Protein AF-A0A7S0FLE2-F1 (afdb_monomer_lite)

Sequence (142 aa):
DVKDKLRCPPREHIEKFQDIVRSYGSFCYIRKTMGADIAGACGQLVVEKEQNASSPVANDIEDIGRSGKQGNEKGGKTSKKVARKSESSSLADESSANDSETDYGGGSAEMEAWIKPLAIATALAAGAFAISTMFILTKRRR

pLDDT: mean 71.65, std 21.83, range [32.28, 98.31]

Foldseek 3Di:
DPPDDDDDDDPVVVVVVCVVCVVVVDDDDDDDFDCVVVLPTPPSDDDPPPPPDDPPPPPDPVNPPPDDDDDDYDDDDDDDDDDDPDDDDDDDDDDDDDDDPPPPPDDPPVVVVVVVVVVVVVVVVVVVVVVVVVVVVVVVVD

Secondary structure (DSSP, 8-state):
-------PPPHHHHHHHHHHHHHTT----PPPP-STTTT-STT-------S-S-------GGGGGT---------------------------------------S-HHHHHHHHHHHHHHHHHHHHHHHHHHHHHHHHTT-

Structure (mmCIF, N/CA/C/O backbone):
data_AF-A0A7S0FLE2-F1
#
_entry.id   AF-A0A7S0FLE2-F1
#
loop_
_atom_site.group_PDB
_atom_site.id
_atom_site.type_symbol
_atom_site.label_atom_id
_atom_site.label_alt_id
_atom_site.label_comp_id
_atom_site.label_asym_id
_atom_site.label_entity_id
_atom_site.label_seq_id
_atom_site.pdbx_PDB_ins_code
_atom_site.Cartn_x
_atom_site.Cartn_y
_atom_site.Cartn_z
_atom_site.occupancy
_atom_site.B_iso_or_equiv
_atom_site.auth_seq_id
_atom_site.auth_comp_id
_atom_site.auth_asym_id
_atom_site.auth_atom_id
_atom_site.pdbx_PDB_model_num
ATOM 1 N N . ASP A 1 1 ? 3.231 -31.979 -3.375 1.00 49.53 1 ASP A N 1
ATOM 2 C CA . ASP A 1 1 ? 3.512 -30.851 -4.281 1.00 49.53 1 ASP A CA 1
ATOM 3 C C . ASP A 1 1 ? 2.270 -30.313 -4.950 1.00 49.53 1 ASP A C 1
ATOM 5 O O . ASP A 1 1 ? 1.780 -30.895 -5.911 1.00 49.53 1 ASP A O 1
ATOM 9 N N . VAL A 1 2 ? 1.769 -29.188 -4.445 1.00 49.34 2 VAL A N 1
ATOM 10 C CA . VAL A 1 2 ? 0.757 -28.388 -5.141 1.00 49.34 2 VAL A CA 1
ATOM 11 C C . VAL A 1 2 ? 1.508 -27.479 -6.117 1.00 49.34 2 VAL A C 1
ATOM 13 O O . VAL A 1 2 ? 2.163 -26.525 -5.706 1.00 49.34 2 VAL A O 1
ATOM 16 N N . LYS A 1 3 ? 1.485 -27.816 -7.411 1.00 67.88 3 LYS A N 1
ATOM 17 C CA . LYS A 1 3 ? 2.145 -27.055 -8.492 1.00 67.88 3 LYS A CA 1
ATOM 18 C C . LYS A 1 3 ? 1.240 -25.940 -9.024 1.00 67.88 3 LYS A C 1
ATOM 20 O O . LYS A 1 3 ? 1.086 -25.788 -10.237 1.00 67.88 3 LYS A O 1
ATOM 25 N N . ASP A 1 4 ? 0.623 -25.177 -8.131 1.00 76.50 4 ASP A N 1
ATOM 26 C CA . ASP A 1 4 ? -0.245 -24.085 -8.555 1.00 76.50 4 ASP A CA 1
ATOM 27 C C . ASP A 1 4 ? 0.596 -22.892 -9.006 1.00 76.50 4 ASP A C 1
ATOM 29 O O . ASP A 1 4 ? 1.490 -22.409 -8.308 1.00 76.50 4 ASP A O 1
ATOM 33 N N . LYS A 1 5 ? 0.323 -22.413 -10.222 1.00 82.50 5 LYS A N 1
ATOM 34 C CA . LYS A 1 5 ? 0.960 -21.211 -10.763 1.00 82.50 5 LYS A CA 1
ATOM 35 C C . LYS A 1 5 ? 0.389 -19.997 -10.039 1.00 82.50 5 LYS A C 1
ATOM 37 O O . LYS A 1 5 ? -0.669 -19.498 -10.418 1.00 82.50 5 LYS A O 1
ATOM 42 N N . LEU A 1 6 ? 1.102 -19.508 -9.029 1.00 88.00 6 LEU A N 1
ATOM 43 C CA . LEU A 1 6 ? 0.747 -18.267 -8.347 1.00 88.00 6 LEU A CA 1
ATOM 44 C C . LEU A 1 6 ? 0.873 -17.095 -9.329 1.00 88.00 6 LEU A C 1
ATOM 46 O O . LEU A 1 6 ? 1.942 -16.826 -9.878 1.00 88.00 6 LEU A O 1
ATOM 50 N N . ARG A 1 7 ? -0.249 -16.422 -9.585 1.00 90.94 7 ARG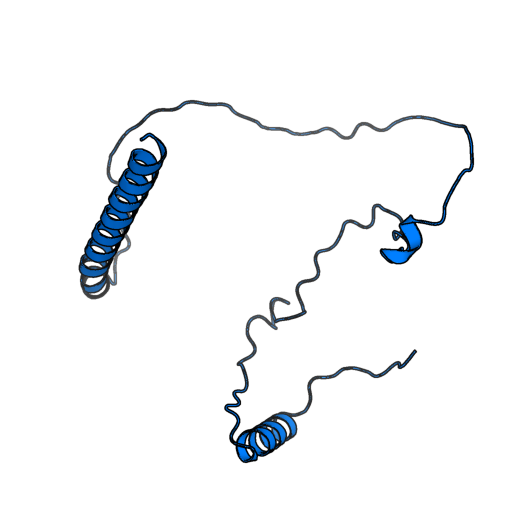 A N 1
ATOM 51 C CA . ARG A 1 7 ? -0.342 -15.243 -10.451 1.00 90.94 7 ARG A CA 1
ATOM 52 C C . ARG A 1 7 ? -1.098 -14.143 -9.726 1.00 90.94 7 ARG A C 1
ATOM 54 O O . ARG A 1 7 ? -1.976 -14.422 -8.914 1.00 90.94 7 ARG A O 1
ATOM 61 N N . CYS A 1 8 ? -0.767 -12.896 -10.052 1.00 91.19 8 CYS A N 1
ATOM 62 C CA . CYS A 1 8 ? -1.521 -11.751 -9.560 1.00 91.19 8 CYS A CA 1
ATOM 63 C C . CYS A 1 8 ? -2.974 -11.844 -10.069 1.00 91.19 8 CYS A C 1
ATOM 65 O O . CYS A 1 8 ? -3.168 -12.011 -11.280 1.00 91.19 8 CYS A O 1
ATOM 67 N N . PRO A 1 9 ? -3.987 -11.782 -9.188 1.00 95.25 9 PRO A N 1
ATOM 68 C CA . PRO A 1 9 ? -5.382 -11.794 -9.606 1.00 95.25 9 PRO A CA 1
ATOM 69 C C . PRO A 1 9 ? -5.735 -10.528 -10.410 1.00 95.25 9 PRO A C 1
ATOM 71 O O . PRO A 1 9 ? -5.087 -9.489 -10.256 1.00 95.25 9 PRO A O 1
ATOM 74 N N . PRO A 1 10 ? -6.776 -10.581 -11.260 1.00 96.19 10 PRO A N 1
ATOM 75 C CA . PRO A 1 10 ? -7.245 -9.409 -11.988 1.00 96.19 10 PRO A CA 1
ATOM 76 C C . PRO A 1 10 ? -7.773 -8.340 -11.025 1.00 96.19 10 PRO A C 1
ATOM 78 O O . PRO A 1 10 ? -8.300 -8.648 -9.953 1.00 96.19 10 PRO A O 1
ATOM 81 N N . ARG A 1 11 ? -7.668 -7.072 -11.436 1.00 95.19 11 ARG A N 1
ATOM 82 C CA . ARG A 1 11 ? -8.003 -5.906 -10.606 1.00 95.19 11 ARG A CA 1
ATOM 83 C C . ARG A 1 11 ? -9.418 -5.966 -10.027 1.00 95.19 11 ARG A C 1
ATOM 85 O O . ARG A 1 11 ? -9.583 -5.746 -8.832 1.00 95.19 11 ARG A O 1
ATOM 92 N N . GLU A 1 12 ? -10.395 -6.348 -10.845 1.00 97.75 12 GLU A N 1
ATOM 93 C CA . GLU A 1 12 ? -11.801 -6.484 -10.443 1.00 97.75 12 GLU A CA 1
ATOM 94 C C . GLU A 1 12 ? -11.991 -7.450 -9.266 1.00 97.75 12 GLU A C 1
ATOM 96 O O . GLU A 1 12 ? -12.834 -7.239 -8.399 1.00 97.75 12 GLU A O 1
ATOM 101 N N . HIS A 1 13 ? -11.198 -8.523 -9.216 1.00 97.94 13 HIS A N 1
ATOM 102 C CA . HIS A 1 13 ? -11.274 -9.496 -8.131 1.00 97.94 13 HIS A CA 1
ATOM 103 C C . HIS A 1 13 ? -10.702 -8.911 -6.832 1.00 97.94 13 HIS A C 1
ATOM 105 O O . HIS A 1 13 ? -11.279 -9.096 -5.763 1.00 97.94 13 HIS A O 1
ATOM 111 N N . ILE A 1 14 ? -9.608 -8.151 -6.923 1.00 97.88 14 ILE A N 1
ATOM 112 C CA . ILE A 1 14 ? -9.008 -7.471 -5.768 1.00 97.88 14 ILE A CA 1
ATOM 113 C C . ILE A 1 14 ? -9.989 -6.444 -5.181 1.00 97.88 14 ILE A C 1
ATOM 115 O O . ILE A 1 14 ? -10.122 -6.349 -3.963 1.00 97.88 14 ILE A O 1
ATOM 119 N N . GLU A 1 15 ? -10.697 -5.704 -6.034 1.00 98.06 15 GLU A N 1
ATOM 120 C CA . GLU A 1 15 ? -11.690 -4.707 -5.611 1.00 98.06 15 GLU A CA 1
ATOM 121 C C . GLU A 1 15 ? -12.909 -5.358 -4.953 1.00 98.06 15 GLU A C 1
ATOM 123 O O . GLU A 1 15 ? -13.269 -4.980 -3.841 1.00 98.06 15 GLU A O 1
ATOM 128 N N . LYS A 1 16 ? -13.458 -6.429 -5.541 1.00 98.31 16 LYS A N 1
ATOM 129 C CA . LYS A 1 16 ? -14.532 -7.211 -4.900 1.00 98.31 16 LYS A CA 1
ATOM 130 C C . LYS A 1 16 ? -14.117 -7.745 -3.531 1.00 98.31 16 LYS A C 1
ATOM 132 O O . LYS A 1 16 ? -14.904 -7.715 -2.589 1.00 98.31 16 LYS A O 1
ATOM 137 N N . PHE A 1 17 ? -12.882 -8.228 -3.402 1.00 98.19 17 PHE A N 1
ATOM 138 C CA . PHE A 1 17 ? -12.364 -8.689 -2.117 1.00 98.19 17 PHE A CA 1
ATOM 139 C C . PHE A 1 17 ? -12.272 -7.545 -1.099 1.00 98.19 17 PHE A C 1
ATOM 141 O O . PHE A 1 17 ? -12.672 -7.709 0.053 1.00 98.19 17 PHE A O 1
ATOM 148 N N . GLN A 1 18 ? -11.798 -6.372 -1.524 1.00 98.19 18 GLN A N 1
ATOM 149 C CA . GLN A 1 18 ? -11.773 -5.177 -0.685 1.00 98.19 18 GLN A CA 1
ATOM 150 C C . GLN A 1 18 ? -13.180 -4.792 -0.201 1.00 98.19 18 GLN A C 1
ATOM 152 O O . GLN A 1 18 ? -13.339 -4.491 0.983 1.00 98.19 18 GLN A O 1
ATOM 157 N N . ASP A 1 19 ? -14.186 -4.827 -1.076 1.00 98.12 19 ASP A N 1
ATOM 158 C CA . ASP A 1 19 ? -15.577 -4.515 -0.726 1.00 98.12 19 ASP A CA 1
ATOM 159 C C . ASP A 1 19 ? -16.138 -5.499 0.305 1.00 98.12 19 ASP A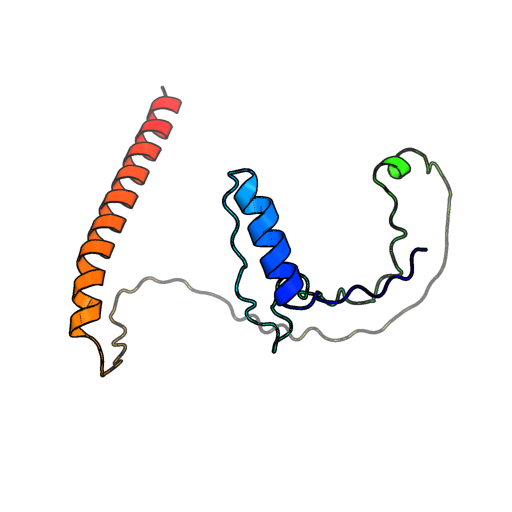 C 1
ATOM 161 O O . ASP A 1 19 ? -16.740 -5.084 1.298 1.00 98.12 19 ASP A O 1
ATOM 165 N N . ILE A 1 20 ? -15.868 -6.798 0.128 1.00 98.25 20 ILE A N 1
ATOM 166 C CA . ILE A 1 20 ? -16.245 -7.835 1.094 1.00 98.25 20 ILE A CA 1
ATOM 167 C C . ILE A 1 20 ? -15.618 -7.533 2.457 1.00 98.25 20 ILE A C 1
ATOM 169 O O . ILE A 1 20 ? -16.336 -7.453 3.449 1.00 98.25 20 ILE A O 1
ATOM 173 N N . VAL A 1 21 ? -14.304 -7.304 2.527 1.00 98.31 21 VAL A N 1
ATOM 174 C CA . VAL A 1 21 ? -13.612 -7.025 3.800 1.00 98.31 21 VAL A CA 1
ATOM 175 C C . VAL A 1 21 ? -14.154 -5.755 4.465 1.00 98.31 21 VAL A C 1
ATOM 177 O O . VAL A 1 21 ? -14.376 -5.737 5.677 1.00 98.31 21 VAL A O 1
ATOM 180 N N . ARG A 1 22 ? -14.431 -4.708 3.678 1.00 98.19 22 ARG A N 1
ATOM 181 C CA . ARG A 1 22 ? -15.031 -3.461 4.176 1.00 98.19 22 ARG A CA 1
ATOM 182 C C . ARG A 1 22 ? -16.444 -3.658 4.715 1.00 98.19 22 ARG A C 1
ATOM 184 O O . ARG A 1 22 ? -16.786 -3.024 5.709 1.00 98.19 22 ARG A O 1
ATOM 191 N N . SER A 1 23 ? -17.241 -4.547 4.118 1.00 98.25 23 SER A N 1
ATOM 192 C CA . SER A 1 23 ? -18.610 -4.836 4.575 1.00 98.25 23 SER A CA 1
ATOM 193 C C . SER A 1 23 ? -18.668 -5.399 6.003 1.00 98.25 23 SER A C 1
ATOM 195 O O . SER A 1 23 ? -19.645 -5.171 6.710 1.00 98.25 23 SER A O 1
ATOM 197 N N . TYR A 1 24 ? -17.589 -6.034 6.473 1.00 98.25 24 TYR A N 1
ATOM 198 C CA . TYR A 1 24 ? -17.440 -6.496 7.859 1.00 98.25 24 TYR A CA 1
ATOM 199 C C . TYR A 1 24 ? -16.958 -5.403 8.830 1.00 98.25 24 TYR A C 1
ATOM 201 O O . TYR A 1 24 ? -16.605 -5.699 9.969 1.00 98.25 24 TYR A O 1
ATOM 209 N N . GLY A 1 25 ? -16.894 -4.141 8.398 1.00 97.88 25 GLY A N 1
ATOM 210 C CA . GLY A 1 25 ? -16.442 -3.017 9.222 1.00 97.88 25 GLY A CA 1
ATOM 211 C C . GLY A 1 25 ? -14.921 -2.904 9.364 1.00 97.88 25 GLY A C 1
ATOM 212 O O . GLY A 1 25 ? -14.440 -2.129 10.187 1.00 97.88 25 GLY A O 1
ATOM 213 N N . SER A 1 26 ? -14.147 -3.656 8.573 1.00 97.81 26 SER A N 1
ATOM 214 C CA . SER A 1 26 ? -12.683 -3.580 8.583 1.00 97.81 26 SER A CA 1
ATOM 215 C C . SER A 1 26 ? -12.160 -2.548 7.584 1.00 97.81 26 SER A C 1
ATOM 217 O O . SER A 1 26 ? -12.561 -2.518 6.419 1.00 97.81 26 SER A O 1
ATOM 219 N N . PHE A 1 27 ? -11.196 -1.728 8.005 1.00 97.38 27 PHE A N 1
ATOM 220 C CA . PHE A 1 27 ? -10.486 -0.841 7.086 1.00 97.38 27 PHE A CA 1
ATOM 221 C C . PHE A 1 27 ? -9.583 -1.657 6.159 1.00 97.38 27 PHE A C 1
ATOM 223 O O . PHE A 1 27 ? -8.701 -2.385 6.608 1.00 97.38 27 PHE A O 1
ATOM 230 N N . CYS A 1 28 ? -9.788 -1.512 4.852 1.00 97.75 28 CYS A N 1
ATOM 231 C CA . CYS A 1 28 ? -9.016 -2.217 3.836 1.00 97.75 28 CYS A CA 1
ATOM 232 C C . CYS A 1 28 ? -8.568 -1.258 2.729 1.00 97.75 28 CYS A C 1
ATOM 234 O O . CYS A 1 28 ? -9.376 -0.495 2.178 1.00 97.75 28 CYS A O 1
ATOM 236 N N . TYR A 1 29 ? -7.285 -1.334 2.374 1.00 97.19 29 TYR A N 1
ATOM 237 C CA . TYR A 1 29 ? -6.642 -0.520 1.346 1.00 97.19 29 TYR A CA 1
ATOM 238 C C . TYR A 1 29 ? -5.822 -1.402 0.411 1.00 97.19 29 TYR A C 1
ATOM 240 O O . TYR A 1 29 ? -5.134 -2.321 0.854 1.00 97.19 29 TYR A O 1
ATOM 248 N N . ILE A 1 30 ? -5.850 -1.082 -0.882 1.00 96.75 30 ILE A N 1
ATOM 249 C CA . ILE A 1 30 ? -5.004 -1.738 -1.877 1.00 96.75 30 ILE A CA 1
ATOM 250 C C . ILE A 1 30 ? -3.745 -0.888 -2.062 1.00 96.75 30 ILE A C 1
ATOM 252 O O . ILE A 1 30 ? -3.829 0.264 -2.487 1.00 96.75 30 ILE A O 1
ATOM 256 N N . ARG A 1 31 ? -2.574 -1.444 -1.733 1.00 96.81 31 ARG A N 1
ATOM 257 C CA . ARG A 1 31 ? -1.289 -0.743 -1.863 1.00 96.81 31 ARG A CA 1
ATOM 258 C C . ARG A 1 31 ? -0.888 -0.633 -3.335 1.00 96.81 31 ARG A C 1
ATOM 260 O O . ARG A 1 31 ? -0.952 -1.612 -4.073 1.00 96.81 31 ARG A O 1
ATOM 267 N N . LYS A 1 32 ? -0.428 0.549 -3.750 1.00 95.69 32 LYS A N 1
ATOM 268 C CA . LYS A 1 32 ? 0.169 0.750 -5.075 1.00 95.69 32 LYS A CA 1
ATOM 269 C C . LYS A 1 32 ? 1.491 -0.018 -5.168 1.00 95.69 32 LYS A C 1
ATOM 271 O O . LYS A 1 32 ? 2.366 0.161 -4.320 1.00 95.69 32 LYS A O 1
ATOM 276 N N . THR A 1 33 ? 1.635 -0.851 -6.193 1.00 95.75 33 THR A N 1
ATOM 277 C CA . THR A 1 33 ? 2.892 -1.551 -6.483 1.00 95.75 33 THR A CA 1
ATOM 278 C C . THR A 1 33 ? 3.935 -0.553 -6.981 1.00 95.75 33 THR A C 1
ATOM 280 O O . THR A 1 33 ? 3.667 0.202 -7.913 1.00 95.75 33 THR A O 1
ATOM 283 N N . MET A 1 34 ? 5.117 -0.556 -6.367 1.00 97.06 34 MET A N 1
ATOM 284 C CA . MET A 1 34 ? 6.265 0.281 -6.733 1.00 97.06 34 MET A CA 1
ATOM 285 C C . MET A 1 34 ? 7.500 -0.611 -6.907 1.00 97.06 34 MET A C 1
ATOM 287 O O . MET A 1 34 ? 7.616 -1.614 -6.204 1.00 97.06 34 MET A O 1
ATOM 291 N N . GLY A 1 35 ? 8.402 -0.250 -7.826 1.00 95.69 35 GLY A N 1
ATOM 292 C CA . GLY A 1 35 ? 9.674 -0.953 -8.043 1.00 95.69 35 GLY A CA 1
ATOM 293 C C . GLY A 1 35 ? 9.561 -2.327 -8.711 1.00 95.69 35 GLY A C 1
ATOM 294 O O . GLY A 1 35 ? 10.514 -3.096 -8.669 1.00 95.69 35 GLY A O 1
ATOM 295 N N . ALA A 1 36 ? 8.415 -2.672 -9.306 1.00 94.19 36 ALA A N 1
ATOM 296 C CA . ALA A 1 36 ? 8.236 -3.960 -9.989 1.00 94.19 36 ALA A CA 1
ATOM 297 C C . ALA A 1 36 ? 9.084 -4.090 -11.268 1.00 94.19 36 ALA A C 1
ATOM 299 O O . ALA A 1 36 ? 9.429 -5.197 -11.669 1.00 94.19 36 ALA A O 1
ATOM 300 N N . ASP A 1 37 ? 9.414 -2.960 -11.886 1.00 95.88 37 ASP A N 1
ATOM 301 C CA . ASP A 1 37 ? 10.283 -2.808 -13.053 1.00 95.88 37 ASP A CA 1
ATOM 302 C C . ASP A 1 37 ? 11.755 -3.122 -12.754 1.00 95.88 37 ASP A C 1
ATOM 304 O O . ASP A 1 37 ? 12.459 -3.641 -13.615 1.00 95.88 37 ASP A O 1
ATOM 308 N N . ILE A 1 38 ? 12.197 -2.872 -11.521 1.00 94.44 38 ILE A N 1
ATOM 309 C CA . ILE A 1 38 ? 13.578 -3.097 -11.068 1.00 94.44 38 ILE A CA 1
ATOM 310 C C . ILE A 1 38 ? 13.717 -4.287 -10.103 1.00 94.44 38 ILE A C 1
ATOM 312 O O . ILE A 1 38 ? 14.680 -4.352 -9.346 1.00 94.44 38 ILE A O 1
ATOM 316 N N . ALA A 1 39 ? 12.743 -5.208 -10.082 1.00 91.81 39 ALA A N 1
ATOM 317 C CA . ALA A 1 39 ? 12.678 -6.329 -9.130 1.00 91.81 39 ALA A CA 1
ATOM 318 C C . ALA A 1 39 ? 12.766 -5.908 -7.641 1.00 91.81 39 ALA A C 1
ATOM 320 O O . ALA A 1 39 ? 13.202 -6.666 -6.776 1.00 91.81 39 ALA A O 1
ATOM 321 N N . GLY A 1 40 ? 12.336 -4.685 -7.335 1.00 93.31 40 GLY A N 1
ATOM 322 C CA . GLY A 1 40 ? 12.318 -4.091 -6.001 1.00 93.31 40 GLY A CA 1
ATOM 323 C C . GLY A 1 40 ? 10.947 -4.119 -5.322 1.00 93.31 40 GLY A C 1
ATOM 324 O O . GLY A 1 40 ? 10.805 -3.569 -4.228 1.00 93.31 40 GLY A O 1
ATOM 325 N N . ALA A 1 41 ? 9.921 -4.722 -5.935 1.00 94.44 41 ALA A N 1
ATOM 326 C CA . ALA A 1 41 ? 8.629 -4.867 -5.274 1.00 94.44 41 ALA A CA 1
ATOM 327 C C . ALA A 1 41 ? 8.715 -5.865 -4.107 1.00 94.44 41 ALA A C 1
ATOM 329 O O . ALA A 1 41 ? 9.629 -6.688 -3.997 1.00 94.44 41 ALA A O 1
ATOM 330 N N . CYS A 1 42 ? 7.730 -5.809 -3.211 1.00 92.50 42 CYS A N 1
ATOM 331 C CA . CYS A 1 42 ? 7.671 -6.706 -2.062 1.00 92.50 42 CYS A CA 1
ATOM 332 C C . CYS A 1 42 ? 7.724 -8.182 -2.507 1.00 92.50 42 CYS A C 1
ATOM 334 O O . CYS A 1 42 ? 6.930 -8.605 -3.344 1.00 92.50 42 CYS A O 1
ATOM 336 N N . GLY A 1 43 ? 8.650 -8.958 -1.934 1.00 91.19 43 GLY A N 1
ATOM 337 C CA . GLY A 1 43 ? 8.845 -10.379 -2.251 1.00 91.19 43 GLY A CA 1
ATOM 338 C C . GLY A 1 43 ? 9.768 -10.673 -3.441 1.00 91.19 43 GLY A C 1
ATOM 339 O O . GLY A 1 43 ? 10.016 -11.842 -3.712 1.00 91.19 43 GLY A O 1
ATOM 340 N N . GLN A 1 44 ? 10.294 -9.653 -4.132 1.00 92.62 44 GLN A N 1
ATOM 341 C CA . GLN A 1 44 ? 11.209 -9.836 -5.271 1.00 92.62 44 GLN A CA 1
ATOM 342 C C . GLN A 1 44 ? 12.697 -9.734 -4.909 1.00 92.62 44 GLN A C 1
ATOM 344 O O . GLN A 1 44 ? 13.544 -10.088 -5.725 1.00 92.62 44 GLN A O 1
ATOM 349 N N . LEU A 1 45 ? 13.027 -9.288 -3.692 1.00 88.88 45 LEU A N 1
ATOM 350 C CA . LEU A 1 45 ? 14.411 -9.171 -3.233 1.00 88.88 45 LEU A CA 1
ATOM 351 C C . LEU A 1 45 ? 15.017 -10.563 -2.998 1.00 88.88 45 LEU A C 1
ATOM 353 O O . LEU A 1 45 ? 14.938 -11.112 -1.900 1.00 88.88 45 LEU A O 1
ATOM 357 N N . VAL A 1 46 ? 15.619 -11.131 -4.041 1.00 84.81 46 VAL A N 1
ATOM 358 C CA . VAL A 1 46 ? 16.434 -12.345 -3.957 1.00 84.81 46 VAL A CA 1
ATOM 359 C C . VAL A 1 46 ? 17.886 -11.919 -3.808 1.00 84.81 46 VAL A C 1
ATOM 361 O O . VAL A 1 46 ? 18.478 -11.356 -4.723 1.00 84.81 46 VAL A O 1
ATOM 364 N N . VAL A 1 47 ? 18.469 -12.187 -2.643 1.00 80.44 47 VAL A N 1
ATOM 365 C CA . VAL A 1 47 ? 19.920 -12.099 -2.478 1.00 80.44 47 VAL A CA 1
ATOM 366 C C . VAL A 1 47 ? 20.497 -13.360 -3.103 1.00 80.44 47 VAL A C 1
ATOM 368 O O . VAL A 1 47 ? 20.202 -14.462 -2.633 1.00 80.44 47 VAL A O 1
ATOM 371 N N . GLU A 1 48 ? 21.292 -13.213 -4.163 1.00 76.75 48 GLU A N 1
ATOM 372 C CA . GLU A 1 48 ? 22.119 -14.303 -4.675 1.00 76.75 48 GLU A CA 1
ATOM 373 C C . GLU A 1 48 ? 23.084 -14.714 -3.563 1.00 76.75 48 GLU A C 1
ATOM 375 O O . GLU A 1 48 ? 24.145 -14.129 -3.354 1.00 76.75 48 GLU A O 1
ATOM 380 N N . LYS A 1 49 ? 22.674 -15.701 -2.768 1.00 70.44 49 LYS A N 1
ATOM 381 C CA . LYS A 1 49 ? 23.564 -16.349 -1.822 1.00 70.44 49 LYS A CA 1
ATOM 382 C C . LYS A 1 49 ? 24.543 -17.124 -2.687 1.00 70.44 49 LYS A C 1
ATOM 384 O O . LYS A 1 49 ? 24.127 -18.083 -3.335 1.00 70.44 49 LYS A O 1
ATOM 389 N N . GLU A 1 50 ? 25.789 -16.655 -2.753 1.00 65.50 50 GLU A N 1
ATOM 390 C CA . GLU A 1 50 ? 26.869 -17.298 -3.502 1.00 65.50 50 GLU A CA 1
ATOM 391 C C . GLU A 1 50 ? 26.752 -18.820 -3.346 1.00 65.50 50 GLU A C 1
ATOM 393 O O . GLU A 1 50 ? 26.869 -19.356 -2.240 1.00 65.50 50 GLU A O 1
ATOM 398 N N . GLN A 1 51 ? 26.457 -19.515 -4.448 1.00 58.41 51 GLN A N 1
ATOM 399 C CA . GLN A 1 51 ? 26.282 -20.970 -4.506 1.00 58.41 51 GLN A CA 1
ATOM 400 C C . GLN A 1 51 ? 27.634 -21.697 -4.380 1.00 58.41 51 GLN A C 1
ATOM 402 O O . GLN A 1 51 ? 27.952 -22.593 -5.152 1.00 58.41 51 GLN A O 1
ATOM 407 N N . ASN A 1 52 ? 28.444 -21.313 -3.394 1.00 53.31 52 ASN A N 1
ATOM 408 C CA . ASN A 1 52 ? 29.695 -21.975 -3.030 1.00 53.31 52 ASN A CA 1
ATOM 409 C C . ASN A 1 52 ? 29.571 -22.830 -1.764 1.00 53.31 52 ASN A C 1
ATOM 411 O O . ASN A 1 52 ? 30.570 -23.289 -1.217 1.00 53.31 52 ASN A O 1
ATOM 415 N N . ALA A 1 53 ? 28.353 -23.101 -1.311 1.00 53.53 53 ALA A N 1
ATOM 416 C CA . ALA A 1 53 ? 28.102 -24.167 -0.364 1.00 53.53 53 ALA A CA 1
ATOM 417 C C . ALA A 1 53 ? 26.939 -24.993 -0.895 1.00 53.53 53 ALA A C 1
ATOM 419 O O . ALA A 1 53 ? 25.842 -24.472 -1.095 1.00 53.53 53 ALA A O 1
ATOM 420 N N . SER A 1 54 ? 27.212 -26.280 -1.125 1.00 52.53 54 SER A N 1
ATOM 421 C CA . SER A 1 54 ? 26.233 -27.363 -1.044 1.00 52.53 54 SER A CA 1
ATOM 422 C C . SER A 1 54 ? 25.051 -26.935 -0.184 1.00 52.53 54 SER A C 1
ATOM 424 O O . SER A 1 54 ? 25.273 -26.527 0.960 1.00 52.53 54 SER A O 1
ATOM 426 N N . SER A 1 55 ? 23.837 -26.997 -0.734 1.00 51.66 55 SER A N 1
ATOM 427 C CA . SER A 1 55 ? 22.599 -26.779 0.012 1.00 51.66 55 SER A CA 1
ATOM 428 C C . SER A 1 55 ? 22.765 -27.320 1.435 1.00 51.66 55 SER A C 1
ATOM 430 O O . SER A 1 55 ? 22.948 -28.537 1.572 1.00 51.66 55 SER A O 1
ATOM 432 N N . PRO A 1 56 ? 22.774 -26.486 2.494 1.00 54.69 56 PRO A N 1
ATOM 433 C CA . PRO A 1 56 ? 22.586 -27.051 3.806 1.00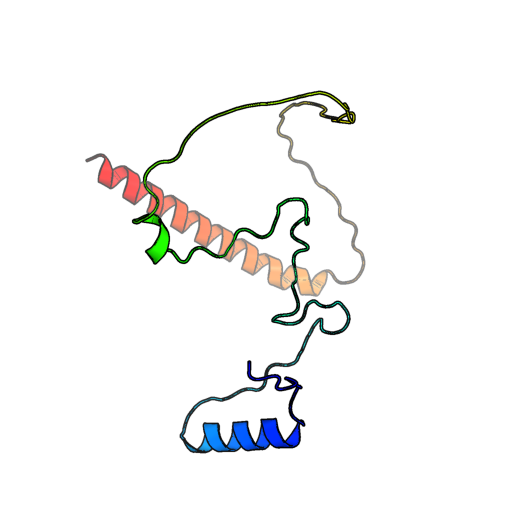 54.69 56 PRO A CA 1
ATOM 434 C C . PRO A 1 56 ? 21.191 -27.649 3.718 1.00 54.69 56 PRO A C 1
ATOM 436 O O . PRO A 1 56 ? 20.220 -26.938 3.450 1.00 54.69 56 PRO A O 1
ATOM 439 N N . VAL A 1 57 ? 21.124 -28.976 3.821 1.00 58.12 57 VAL A N 1
ATOM 440 C CA . VAL A 1 57 ? 19.906 -29.666 4.222 1.00 58.12 57 VAL A CA 1
ATOM 441 C C . VAL A 1 57 ? 19.317 -28.789 5.316 1.00 58.12 57 VAL A C 1
ATOM 443 O O . VAL A 1 57 ? 20.019 -28.465 6.279 1.00 58.12 57 VAL A O 1
ATOM 446 N N . ALA A 1 58 ? 18.122 -28.257 5.067 1.00 57.56 58 ALA A N 1
ATOM 447 C CA . ALA A 1 58 ? 17.398 -27.474 6.044 1.00 57.56 58 ALA A CA 1
ATOM 448 C C . ALA A 1 58 ? 17.093 -28.436 7.190 1.00 57.56 58 ALA A C 1
ATOM 450 O O . ALA A 1 58 ? 16.088 -29.132 7.172 1.00 57.56 58 ALA A O 1
ATOM 451 N N . ASN A 1 59 ? 18.048 -28.573 8.104 1.00 52.53 59 ASN A N 1
ATOM 452 C CA . ASN A 1 59 ? 17.830 -29.234 9.366 1.00 52.53 59 ASN A CA 1
ATOM 453 C C . ASN A 1 59 ? 16.932 -28.274 10.129 1.00 52.53 59 ASN A C 1
ATOM 455 O O . ASN A 1 59 ? 17.348 -27.152 10.445 1.00 52.53 59 ASN A O 1
ATOM 459 N N . ASP A 1 60 ? 15.698 -28.698 10.358 1.00 57.62 60 ASP A N 1
ATOM 460 C CA . ASP A 1 60 ? 14.813 -27.992 11.259 1.00 57.62 60 ASP A CA 1
ATOM 461 C C . ASP A 1 60 ? 15.478 -27.938 12.644 1.00 57.62 60 ASP A C 1
ATOM 463 O O . ASP A 1 60 ? 16.299 -28.785 13.012 1.00 57.62 60 ASP A O 1
ATOM 467 N N . ILE A 1 61 ? 15.152 -26.912 13.433 1.00 64.44 61 ILE A N 1
ATOM 468 C CA . ILE A 1 61 ? 15.724 -26.712 14.778 1.00 64.44 61 ILE A CA 1
ATOM 469 C C . ILE A 1 61 ? 15.500 -27.942 15.687 1.00 64.44 61 ILE A C 1
ATOM 471 O O . ILE A 1 61 ? 16.279 -28.170 16.614 1.00 64.44 61 ILE A O 1
ATOM 475 N N . GLU A 1 62 ? 14.506 -28.780 15.379 1.00 63.47 62 GLU A N 1
ATOM 476 C CA . GLU A 1 62 ? 14.219 -30.054 16.053 1.00 63.47 62 GLU A CA 1
ATOM 477 C C . GLU A 1 62 ? 15.326 -31.126 15.869 1.00 63.47 62 GLU A C 1
ATOM 479 O O . GLU A 1 62 ? 15.502 -31.990 16.732 1.00 63.47 62 GLU A O 1
ATOM 484 N N . ASP A 1 63 ? 16.090 -31.091 14.770 1.00 59.72 63 ASP A N 1
ATOM 485 C CA . ASP A 1 63 ? 17.005 -32.178 14.372 1.00 59.72 63 ASP A CA 1
ATOM 486 C C . ASP A 1 63 ? 18.396 -32.092 15.019 1.00 59.72 63 ASP A C 1
ATOM 488 O O . ASP A 1 63 ? 19.152 -33.070 15.052 1.00 59.72 63 ASP A O 1
ATOM 492 N N . ILE A 1 64 ? 18.731 -30.940 15.609 1.00 63.75 64 ILE A N 1
ATOM 493 C CA . ILE A 1 64 ? 20.027 -30.679 16.261 1.00 63.75 64 ILE A CA 1
ATOM 494 C C . ILE A 1 64 ? 20.274 -31.612 17.465 1.00 63.75 64 ILE A C 1
ATOM 496 O O . ILE A 1 64 ? 21.419 -31.833 17.860 1.00 63.75 64 ILE A O 1
ATOM 500 N N . GLY A 1 65 ? 19.228 -32.220 18.032 1.00 54.41 65 GLY A N 1
ATOM 501 C CA . GLY A 1 65 ? 19.331 -33.073 19.219 1.00 54.41 65 GLY A CA 1
ATOM 502 C C . GLY A 1 65 ? 19.700 -34.544 18.982 1.00 54.41 65 GLY A C 1
ATOM 503 O O . GLY A 1 65 ? 19.906 -35.256 19.965 1.00 54.41 65 GLY A O 1
ATOM 504 N N . ARG A 1 66 ? 19.755 -35.046 17.735 1.00 59.91 66 ARG A N 1
ATOM 505 C CA . ARG A 1 66 ? 19.827 -36.507 17.477 1.00 59.91 66 ARG A CA 1
ATOM 506 C C . ARG A 1 66 ? 21.102 -37.035 16.817 1.00 59.91 66 ARG A C 1
ATOM 508 O O . ARG A 1 66 ? 21.333 -38.242 16.866 1.00 59.91 66 ARG A O 1
ATOM 515 N N . SER A 1 67 ? 21.967 -36.201 16.250 1.00 54.84 67 SER A N 1
ATOM 516 C CA . SER A 1 67 ? 23.155 -36.681 15.527 1.00 54.84 67 SER A CA 1
ATOM 517 C C . SER A 1 67 ? 24.397 -36.754 16.421 1.00 54.84 67 SER A C 1
ATOM 519 O O . SER A 1 67 ? 25.311 -35.933 16.340 1.00 54.84 67 SER A O 1
ATOM 521 N N . GLY A 1 68 ? 24.432 -37.765 17.287 1.00 46.62 68 GLY A N 1
ATOM 522 C CA . GLY A 1 68 ? 25.651 -38.192 17.960 1.00 46.62 68 GLY A CA 1
ATOM 523 C C . GLY A 1 68 ? 26.538 -39.043 17.043 1.00 46.62 68 GLY A C 1
ATOM 524 O O . GLY A 1 68 ? 26.073 -40.015 16.465 1.00 46.62 68 GLY A O 1
ATOM 525 N N . LYS A 1 69 ? 27.837 -38.713 17.017 1.00 50.47 69 LYS A N 1
ATOM 526 C CA . LYS A 1 69 ? 28.984 -39.600 16.722 1.00 50.47 69 LYS A CA 1
ATOM 527 C C . LYS A 1 69 ? 29.022 -40.325 15.362 1.00 50.47 69 LYS A C 1
ATOM 529 O O . LYS A 1 69 ? 28.493 -41.417 15.221 1.00 50.47 69 LYS A O 1
ATOM 534 N N . GLN A 1 70 ? 29.862 -39.805 14.466 1.00 41.97 70 GLN A N 1
ATOM 535 C CA . GLN A 1 70 ? 30.861 -40.515 13.636 1.00 41.97 70 GLN A CA 1
ATOM 536 C C . GLN A 1 70 ? 31.641 -39.410 12.887 1.00 41.97 70 GLN A C 1
ATOM 538 O O . GLN A 1 70 ? 31.035 -38.476 12.390 1.00 41.97 70 GLN A O 1
ATOM 543 N N . GLY A 1 71 ? 32.966 -39.332 12.822 1.00 39.53 71 GLY A N 1
ATOM 544 C CA . GLY A 1 71 ? 33.985 -40.353 12.985 1.00 39.53 71 GLY A CA 1
ATOM 545 C C . GLY A 1 71 ? 34.877 -40.373 11.739 1.00 39.53 71 GLY A C 1
ATOM 546 O O . GLY A 1 71 ? 34.633 -41.161 10.844 1.00 39.53 71 GLY A O 1
ATOM 547 N N . ASN A 1 72 ? 35.921 -39.540 11.763 1.00 39.62 72 ASN A N 1
ATOM 548 C CA . ASN A 1 72 ? 37.251 -39.748 11.174 1.00 39.62 72 ASN A CA 1
ATOM 549 C C . ASN A 1 72 ? 37.524 -39.651 9.644 1.00 39.62 72 ASN A C 1
ATOM 551 O O . ASN A 1 72 ? 37.109 -40.480 8.849 1.00 39.62 72 ASN A O 1
ATOM 555 N N . GLU A 1 73 ? 38.442 -38.717 9.346 1.00 44.56 73 GLU A N 1
ATOM 556 C CA . GLU A 1 73 ? 39.670 -38.857 8.533 1.00 44.56 73 GLU A CA 1
ATOM 557 C C . GLU A 1 73 ? 39.693 -38.860 6.980 1.00 44.56 73 GLU A C 1
ATOM 559 O O . GLU A 1 73 ? 39.229 -39.774 6.311 1.00 44.56 73 GLU A O 1
ATOM 564 N N . LYS A 1 74 ? 40.524 -37.912 6.491 1.00 41.75 74 LYS A N 1
ATOM 565 C CA . LYS A 1 74 ? 41.664 -38.032 5.542 1.00 41.75 74 LYS A CA 1
ATOM 566 C C . LYS A 1 74 ? 41.538 -37.490 4.107 1.00 41.75 74 LYS A C 1
ATOM 568 O O . LYS A 1 74 ? 40.814 -38.008 3.271 1.00 41.75 74 LYS A O 1
ATOM 573 N N . GLY A 1 75 ? 42.481 -36.577 3.819 1.00 32.28 75 GLY A N 1
ATOM 574 C CA . GLY A 1 75 ? 43.081 -36.297 2.505 1.00 32.28 75 GLY A CA 1
ATOM 575 C C . GLY A 1 75 ? 42.346 -35.223 1.701 1.00 32.28 75 GLY A C 1
ATOM 576 O O . GLY A 1 75 ? 41.143 -35.286 1.549 1.00 32.28 75 GLY A O 1
ATOM 577 N N . GLY A 1 76 ? 42.958 -34.193 1.128 1.00 33.91 76 GLY A N 1
ATOM 578 C CA . GLY A 1 76 ? 44.355 -33.854 0.917 1.00 33.91 76 GLY A CA 1
ATOM 579 C C . GLY A 1 76 ? 44.446 -32.972 -0.338 1.00 33.91 76 GLY A C 1
ATOM 580 O O . GLY A 1 76 ? 43.715 -33.194 -1.294 1.00 33.91 76 GLY A O 1
ATOM 581 N N . LYS A 1 77 ? 45.416 -32.048 -0.329 1.00 41.50 77 LYS A N 1
ATOM 582 C CA . LYS A 1 77 ? 46.052 -31.372 -1.483 1.00 41.50 77 LYS A CA 1
ATOM 583 C C . LYS A 1 77 ? 45.434 -30.074 -2.057 1.00 41.50 77 LYS A C 1
ATOM 585 O O . LYS A 1 77 ? 44.542 -30.069 -2.888 1.00 41.50 77 LYS A O 1
ATOM 590 N N . THR A 1 78 ? 46.103 -28.985 -1.659 1.00 39.12 78 THR A N 1
ATOM 591 C CA . THR A 1 78 ? 46.780 -27.952 -2.480 1.00 39.12 78 THR A CA 1
ATOM 592 C C . THR A 1 78 ? 46.014 -27.074 -3.481 1.00 39.12 78 THR A C 1
ATOM 594 O O . THR A 1 78 ? 45.659 -27.499 -4.572 1.00 39.12 78 THR A O 1
ATOM 597 N N . SER A 1 79 ? 46.089 -25.774 -3.161 1.00 45.91 79 SER A N 1
ATOM 598 C CA . SER A 1 79 ? 46.474 -24.648 -4.029 1.00 45.91 79 SER A CA 1
ATOM 599 C C . SER A 1 79 ? 45.490 -24.146 -5.088 1.00 45.91 79 SER A C 1
ATOM 601 O O . SER A 1 79 ? 45.368 -24.720 -6.162 1.00 45.91 79 SER A O 1
ATOM 603 N N . LYS A 1 80 ? 45.029 -22.904 -4.887 1.00 47.06 80 LYS A N 1
ATOM 604 C CA . LYS A 1 80 ? 45.507 -21.749 -5.672 1.00 47.06 80 LYS A CA 1
ATOM 605 C C . LYS A 1 80 ? 45.215 -20.430 -4.945 1.00 47.06 80 LYS A C 1
ATOM 607 O O . LYS A 1 80 ? 44.084 -20.136 -4.582 1.00 47.06 80 LYS A O 1
ATOM 612 N N . LYS A 1 81 ? 46.282 -19.650 -4.735 1.00 48.28 81 LYS A N 1
ATOM 613 C CA . LYS A 1 81 ? 46.251 -18.232 -4.354 1.00 48.28 81 LYS A CA 1
ATOM 614 C C . LYS A 1 81 ? 45.461 -17.454 -5.409 1.00 48.28 81 LYS A C 1
ATOM 616 O O . LYS A 1 81 ? 45.844 -17.490 -6.575 1.00 48.28 81 LYS A O 1
ATOM 621 N N . VAL A 1 82 ? 44.460 -16.685 -4.992 1.00 49.41 82 VAL A N 1
ATOM 622 C CA . VAL A 1 82 ? 43.984 -15.522 -5.751 1.00 49.41 82 VAL A CA 1
ATOM 623 C C . VAL A 1 82 ? 44.172 -14.300 -4.863 1.00 49.41 82 VAL A C 1
ATOM 625 O O . VAL A 1 82 ? 43.826 -14.299 -3.682 1.00 49.41 82 VAL A O 1
ATOM 628 N N . ALA A 1 83 ? 44.870 -13.319 -5.425 1.00 43.84 83 ALA A N 1
ATOM 629 C CA . ALA A 1 83 ? 45.393 -12.153 -4.745 1.00 43.84 83 ALA A CA 1
ATOM 630 C C . ALA A 1 83 ? 44.267 -11.239 -4.242 1.00 43.84 83 ALA A C 1
ATOM 632 O O . ALA A 1 83 ? 43.405 -10.812 -5.005 1.00 43.84 83 ALA A O 1
ATOM 633 N N . ARG A 1 84 ? 44.330 -10.897 -2.952 1.00 40.19 84 ARG A N 1
ATOM 634 C CA . ARG A 1 84 ? 43.659 -9.728 -2.385 1.00 40.19 84 ARG A CA 1
ATOM 635 C C . ARG A 1 84 ? 44.346 -8.482 -2.934 1.00 40.19 84 ARG A C 1
ATOM 637 O O . ARG A 1 84 ? 45.529 -8.286 -2.666 1.00 40.19 84 ARG A O 1
ATOM 644 N N . LYS A 1 85 ? 43.606 -7.629 -3.639 1.00 40.75 85 LYS A N 1
ATOM 645 C CA . LYS A 1 85 ? 43.973 -6.219 -3.773 1.00 40.75 85 LYS A CA 1
ATOM 646 C C . LYS A 1 85 ? 43.199 -5.438 -2.715 1.00 40.75 85 LYS A C 1
ATOM 648 O O . LYS A 1 85 ? 42.070 -5.018 -2.928 1.00 40.75 85 LYS A O 1
ATOM 653 N N . SER A 1 86 ? 43.798 -5.353 -1.533 1.00 44.97 86 SER A N 1
ATOM 654 C CA . SER A 1 86 ? 43.432 -4.420 -0.476 1.00 44.97 86 SER A CA 1
ATOM 655 C C . SER A 1 86 ? 44.210 -3.131 -0.708 1.00 44.97 86 SER A C 1
ATOM 657 O O . SER A 1 86 ? 45.424 -3.112 -0.514 1.00 44.97 86 SER A O 1
ATOM 659 N N . GLU A 1 87 ? 43.527 -2.069 -1.109 1.00 41.38 87 GLU A N 1
ATOM 660 C CA . GLU A 1 87 ? 44.034 -0.713 -0.918 1.00 41.38 87 GLU A C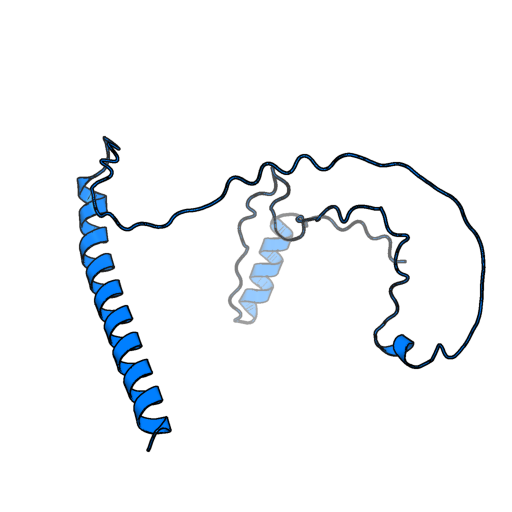A 1
ATOM 661 C C . GLU A 1 87 ? 43.330 -0.159 0.320 1.00 41.38 87 GLU A C 1
ATOM 663 O O . GLU A 1 87 ? 42.214 0.347 0.280 1.00 41.38 87 GLU A O 1
ATOM 668 N N . SER A 1 88 ? 43.983 -0.384 1.459 1.00 43.50 88 SER A N 1
ATOM 669 C CA . SER A 1 88 ? 43.798 0.385 2.679 1.00 43.50 88 SER A CA 1
ATOM 670 C C . SER A 1 88 ? 44.793 1.541 2.646 1.00 43.50 88 SER A C 1
ATOM 672 O O . SER A 1 88 ? 46.001 1.295 2.646 1.00 43.50 88 SER A O 1
ATOM 674 N N . SER A 1 89 ? 44.313 2.777 2.690 1.00 45.03 89 SER A N 1
ATOM 675 C CA . SER A 1 89 ? 45.111 3.916 3.144 1.00 45.03 89 SER A CA 1
ATOM 676 C C . SER A 1 89 ? 44.425 4.542 4.359 1.00 45.03 89 SER A C 1
ATOM 678 O O . SER A 1 89 ? 43.426 5.245 4.245 1.00 45.03 89 SER A O 1
ATOM 680 N N . SER A 1 90 ? 44.962 4.146 5.515 1.00 39.72 90 SER A N 1
ATOM 681 C CA . SER A 1 90 ? 45.182 4.886 6.772 1.00 39.72 90 SER A CA 1
ATOM 682 C C . SER A 1 90 ? 44.938 6.408 6.716 1.00 39.72 90 SER A C 1
ATOM 684 O O . SER A 1 90 ? 45.453 7.050 5.808 1.00 39.72 90 SER A O 1
ATOM 686 N N . LEU A 1 91 ? 44.113 6.992 7.598 1.00 42.84 91 LEU A N 1
ATOM 687 C CA . LEU A 1 91 ? 44.362 7.475 8.985 1.00 42.84 91 LEU A CA 1
ATOM 688 C C . LEU A 1 91 ? 44.510 9.011 9.049 1.00 42.84 91 LEU A C 1
ATOM 690 O O . LEU A 1 91 ? 45.042 9.608 8.121 1.00 42.84 91 LEU A O 1
ATOM 694 N N . ALA A 1 92 ? 44.119 9.552 10.216 1.00 39.66 92 ALA A N 1
ATOM 695 C CA . ALA A 1 92 ? 44.065 10.948 10.694 1.00 39.66 92 ALA A CA 1
ATOM 696 C C . ALA A 1 92 ? 42.728 11.648 10.362 1.00 39.66 92 ALA A C 1
ATOM 698 O O . ALA A 1 92 ? 42.394 11.825 9.199 1.00 39.66 92 ALA A O 1
ATOM 699 N N . ASP A 1 93 ? 41.804 11.886 11.299 1.00 41.78 93 ASP A N 1
ATOM 700 C CA . ASP A 1 93 ? 41.910 12.636 12.567 1.00 41.78 93 ASP A CA 1
ATOM 701 C C . ASP A 1 93 ? 42.374 14.080 12.335 1.00 41.78 93 ASP A C 1
ATOM 703 O O . ASP A 1 93 ? 43.568 14.341 12.305 1.00 41.78 93 ASP A O 1
ATOM 707 N N . GLU A 1 94 ? 41.427 14.994 12.097 1.00 40.06 94 GLU A N 1
ATOM 708 C CA . GLU A 1 94 ? 41.333 16.253 12.842 1.00 40.06 94 GLU A CA 1
ATOM 709 C C . GLU A 1 94 ? 40.061 17.034 12.482 1.00 40.06 94 GLU A C 1
ATOM 711 O O . GLU A 1 94 ? 39.571 17.053 11.353 1.00 40.06 94 GLU A O 1
ATOM 716 N N . SER A 1 95 ? 39.541 17.700 13.503 1.00 50.03 95 SER A N 1
ATOM 717 C CA . SER A 1 95 ? 38.522 18.737 13.464 1.00 50.03 95 SER A CA 1
ATOM 718 C C . SER A 1 95 ? 38.833 19.862 12.476 1.00 50.03 95 SER A C 1
ATOM 720 O O . SER A 1 95 ? 39.900 20.461 12.542 1.00 50.03 95 SER A O 1
ATOM 722 N N . SER A 1 96 ? 37.850 20.276 11.680 1.00 38.41 96 SER A N 1
ATOM 723 C CA . SER A 1 96 ? 37.682 21.693 11.344 1.00 38.41 96 SER A CA 1
ATOM 724 C C . SER A 1 96 ? 36.275 21.954 10.817 1.00 38.41 96 SER A C 1
ATOM 726 O O . SER A 1 96 ? 35.786 21.313 9.891 1.00 38.41 96 SER A O 1
ATOM 728 N N . ALA A 1 97 ? 35.611 22.904 11.466 1.00 49.62 97 ALA A N 1
ATOM 729 C CA . ALA A 1 97 ? 34.541 23.668 10.862 1.00 49.62 97 ALA A CA 1
ATOM 730 C C . ALA A 1 97 ? 35.087 24.363 9.606 1.00 49.62 97 ALA A C 1
ATOM 732 O O . ALA A 1 97 ? 36.183 24.916 9.674 1.00 49.62 97 ALA A O 1
ATOM 733 N N . ASN A 1 98 ? 34.348 24.310 8.496 1.00 43.47 98 ASN A N 1
ATOM 734 C CA . ASN A 1 98 ? 34.074 25.447 7.610 1.00 43.47 98 ASN A CA 1
ATOM 735 C C . ASN A 1 98 ? 33.276 24.989 6.378 1.00 43.47 98 ASN A C 1
ATOM 737 O O . ASN A 1 98 ? 33.697 24.108 5.634 1.00 43.47 98 ASN A O 1
ATOM 741 N N . ASP A 1 99 ? 32.101 25.602 6.245 1.00 48.09 99 ASP A N 1
ATOM 742 C CA . ASP A 1 99 ? 31.344 25.933 5.036 1.00 48.09 99 ASP A CA 1
ATOM 743 C C . ASP A 1 99 ? 31.663 25.161 3.749 1.00 48.09 99 ASP A C 1
ATOM 745 O O . ASP A 1 99 ? 32.559 25.513 2.983 1.00 48.09 99 ASP A O 1
ATOM 749 N N . SER A 1 100 ? 30.821 24.169 3.443 1.00 46.22 100 SER A N 1
ATOM 750 C CA . SER A 1 100 ? 30.616 23.743 2.060 1.00 46.22 100 SER A CA 1
ATOM 751 C C . SER A 1 100 ? 29.443 24.526 1.474 1.00 46.22 100 SER A C 1
ATOM 753 O O . SER A 1 100 ? 28.280 24.179 1.700 1.00 46.22 100 SER A O 1
ATOM 755 N N . GLU A 1 101 ? 29.753 25.578 0.718 1.00 51.88 101 GLU A N 1
ATOM 756 C CA . GLU A 1 101 ? 28.831 26.182 -0.244 1.00 51.88 101 GLU A CA 1
ATOM 757 C C . GLU A 1 101 ? 28.387 25.108 -1.247 1.00 51.88 101 GLU A C 1
ATOM 759 O O . GLU A 1 101 ? 29.057 24.817 -2.237 1.00 51.88 101 GLU A O 1
ATOM 764 N N . THR A 1 102 ? 27.242 24.483 -0.986 1.00 46.94 102 THR A N 1
ATOM 765 C CA . THR A 1 102 ? 26.481 23.791 -2.023 1.00 46.94 102 THR A CA 1
ATOM 766 C C . THR A 1 102 ? 25.595 24.818 -2.707 1.00 46.94 102 THR A C 1
ATOM 768 O O . THR A 1 102 ? 24.469 25.071 -2.278 1.00 46.94 102 THR A O 1
ATOM 771 N N . ASP A 1 103 ? 26.134 25.408 -3.770 1.00 47.78 103 ASP A N 1
ATOM 772 C CA . ASP A 1 103 ? 25.394 26.147 -4.788 1.00 47.78 103 ASP A CA 1
ATOM 773 C C . ASP A 1 103 ? 24.436 25.184 -5.515 1.00 47.78 103 ASP A C 1
ATOM 775 O O . ASP A 1 103 ? 24.774 24.539 -6.506 1.00 47.78 103 ASP A O 1
ATOM 779 N N . TYR A 1 104 ? 23.236 25.022 -4.953 1.00 48.28 104 TYR A N 1
ATOM 780 C CA . TYR A 1 104 ? 22.069 24.481 -5.645 1.00 48.28 104 TYR A CA 1
ATOM 781 C C . TYR A 1 104 ? 21.097 25.634 -5.888 1.00 48.28 104 TYR A C 1
ATOM 783 O O . TYR A 1 104 ? 20.148 25.878 -5.138 1.00 48.28 104 TYR A O 1
ATOM 791 N N . GLY A 1 105 ? 21.370 26.377 -6.958 1.00 50.78 105 GLY A N 1
ATOM 792 C CA . GLY A 1 105 ? 20.464 27.374 -7.500 1.00 50.78 105 GLY A CA 1
ATOM 793 C C . GLY A 1 105 ? 19.110 26.768 -7.883 1.00 50.78 105 GLY A C 1
ATOM 794 O O . GLY A 1 105 ? 19.034 25.777 -8.608 1.00 50.78 105 GLY A O 1
ATOM 795 N N . GLY A 1 106 ? 18.031 27.419 -7.433 1.00 53.22 106 GLY A N 1
ATOM 796 C CA . GLY A 1 106 ? 16.715 27.300 -8.070 1.00 53.22 106 GLY A CA 1
ATOM 797 C C . GLY A 1 106 ? 15.590 26.639 -7.266 1.00 53.22 106 GLY A C 1
ATOM 798 O O . GLY A 1 106 ? 14.812 25.891 -7.843 1.00 53.22 106 GLY A O 1
ATOM 799 N N . GLY A 1 107 ? 15.455 26.916 -5.963 1.00 53.16 107 GLY A N 1
ATOM 800 C CA . GLY A 1 107 ? 14.247 26.536 -5.194 1.00 53.16 107 GLY A CA 1
ATOM 801 C C . GLY A 1 107 ? 14.195 26.979 -3.722 1.00 53.16 107 GLY A C 1
ATOM 802 O O . GLY A 1 107 ? 13.359 26.502 -2.961 1.00 53.16 107 GLY A O 1
ATOM 803 N N . SER A 1 108 ? 15.106 27.864 -3.301 1.00 58.72 108 SER A N 1
ATOM 804 C CA . SER A 1 108 ? 15.547 28.006 -1.901 1.00 58.72 108 SER A CA 1
ATOM 805 C C . SER A 1 108 ? 14.522 28.619 -0.924 1.00 58.72 108 SER A C 1
ATOM 807 O O . SER A 1 108 ? 14.429 28.185 0.223 1.00 58.72 108 SER A O 1
ATOM 809 N N . ALA A 1 109 ? 13.695 29.578 -1.355 1.00 61.75 109 ALA A N 1
ATOM 810 C CA . ALA A 1 109 ? 12.917 30.387 -0.408 1.00 61.75 109 ALA A CA 1
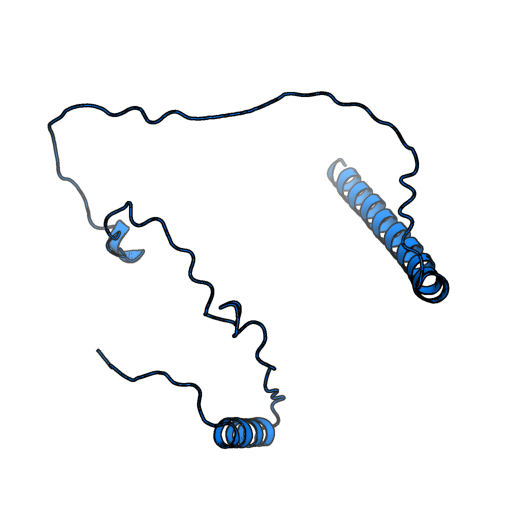ATOM 811 C C . ALA A 1 109 ? 11.819 29.608 0.342 1.00 61.75 109 ALA A C 1
ATOM 813 O O . ALA A 1 109 ? 11.557 29.879 1.514 1.00 61.75 109 ALA A O 1
ATOM 814 N N . GLU A 1 110 ? 11.180 28.633 -0.310 1.00 65.75 110 GLU A N 1
ATOM 815 C CA . GLU A 1 110 ? 10.096 27.869 0.315 1.00 65.75 110 GLU A CA 1
ATOM 816 C C . GLU A 1 110 ? 10.644 26.745 1.204 1.00 65.75 110 GLU A C 1
ATOM 818 O O . GLU A 1 110 ? 10.120 26.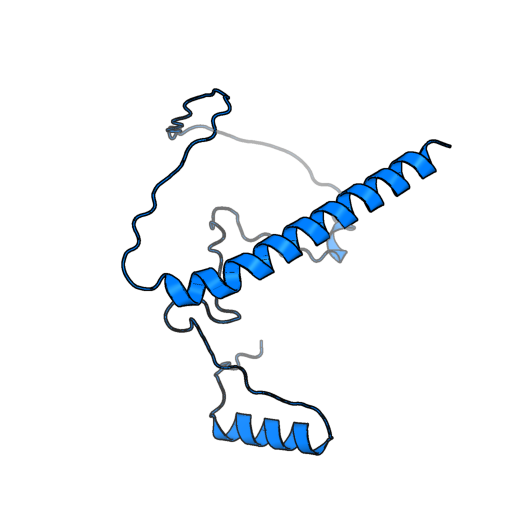496 2.287 1.00 65.75 110 GLU A O 1
ATOM 823 N N . MET A 1 111 ? 11.756 26.117 0.809 1.00 63.84 111 MET A N 1
ATOM 824 C CA . MET A 1 111 ? 12.389 25.047 1.583 1.00 63.84 111 MET A CA 1
ATOM 825 C C . MET A 1 111 ? 13.054 25.580 2.864 1.00 63.84 111 MET A C 1
ATOM 827 O O . MET A 1 111 ? 12.925 24.962 3.923 1.00 63.84 111 MET A O 1
ATOM 831 N N . GLU A 1 112 ? 13.676 26.766 2.822 1.00 66.56 112 GLU A N 1
ATOM 832 C CA . GLU A 1 112 ? 14.245 27.414 4.015 1.00 66.56 112 GLU A CA 1
ATOM 833 C C . GLU A 1 112 ? 13.205 27.704 5.108 1.00 66.56 112 GLU A C 1
ATOM 835 O O . GLU A 1 112 ? 13.531 27.662 6.300 1.00 66.56 112 GLU A O 1
ATOM 840 N N . ALA A 1 113 ? 11.951 27.976 4.728 1.00 74.44 113 ALA A N 1
ATOM 841 C CA . ALA A 1 113 ? 10.884 28.287 5.676 1.00 74.44 113 ALA A CA 1
ATOM 842 C C . ALA A 1 113 ? 10.531 27.091 6.580 1.00 74.44 113 ALA A C 1
ATOM 844 O O . ALA A 1 113 ? 10.178 27.288 7.743 1.00 74.44 113 ALA A O 1
ATOM 845 N N . TRP A 1 114 ? 10.683 25.858 6.086 1.00 80.81 114 TRP A N 1
ATOM 846 C CA . TRP A 1 114 ? 10.400 24.632 6.844 1.00 80.81 114 TRP A CA 1
ATOM 847 C C . TRP A 1 114 ? 11.627 24.070 7.568 1.00 80.81 114 TRP A C 1
ATOM 849 O O . TRP A 1 114 ? 11.486 23.396 8.589 1.00 80.81 114 TRP A O 1
ATOM 859 N N . ILE A 1 115 ? 12.837 24.382 7.097 1.00 80.62 115 ILE A N 1
ATOM 860 C CA . ILE A 1 115 ? 14.082 23.916 7.724 1.00 80.62 115 ILE A CA 1
ATOM 861 C C . ILE A 1 115 ? 14.292 24.572 9.096 1.00 80.62 115 ILE A C 1
ATOM 863 O O . ILE A 1 115 ? 14.671 23.894 10.049 1.00 80.62 115 ILE A O 1
ATOM 867 N N . LYS A 1 116 ? 13.997 25.870 9.236 1.00 78.12 116 LYS A N 1
ATOM 868 C CA . LYS A 1 116 ? 14.164 26.611 10.501 1.00 78.12 116 LYS A CA 1
ATOM 869 C C . LYS A 1 116 ? 13.347 26.024 11.668 1.00 78.12 116 LYS A C 1
ATOM 871 O O . LYS A 1 116 ? 13.948 25.731 12.705 1.00 78.12 116 LYS A O 1
ATOM 876 N N . PRO A 1 117 ? 12.022 25.795 11.548 1.00 84.44 117 PRO A N 1
ATOM 877 C CA . PRO A 1 117 ? 11.255 25.179 12.630 1.00 84.44 117 PRO A CA 1
ATOM 878 C C . PRO A 1 117 ? 11.673 23.727 12.890 1.00 84.44 117 PRO A C 1
ATOM 880 O O . PRO A 1 117 ? 11.698 23.302 14.046 1.00 84.44 117 PRO A O 1
ATOM 883 N N . LEU A 1 118 ? 12.059 22.980 11.850 1.00 87.19 118 LEU A N 1
ATOM 884 C CA . LEU A 1 118 ? 12.539 21.606 11.998 1.00 87.19 118 LEU A CA 1
ATOM 885 C C . LEU A 1 118 ? 13.849 21.546 12.801 1.00 87.19 118 LEU A C 1
ATOM 887 O O . LEU A 1 118 ? 13.958 20.759 13.741 1.00 87.19 118 LEU A O 1
ATOM 891 N N . ALA A 1 119 ? 14.812 22.418 12.494 1.00 87.19 119 ALA A N 1
ATOM 892 C CA . ALA A 1 119 ? 16.081 22.503 13.211 1.00 87.19 119 ALA A CA 1
ATOM 893 C C . ALA A 1 119 ? 15.869 22.818 14.702 1.00 87.19 119 ALA A C 1
ATOM 895 O O . ALA A 1 119 ? 16.420 22.134 15.566 1.00 87.19 119 ALA A O 1
ATOM 896 N N . ILE A 1 120 ? 14.993 23.777 15.021 1.00 89.19 120 ILE A N 1
ATOM 897 C CA . ILE A 1 120 ? 14.653 24.122 16.411 1.00 89.19 120 ILE A CA 1
ATOM 898 C C . ILE A 1 120 ? 14.036 22.920 17.140 1.00 89.19 120 ILE A C 1
ATOM 900 O O . ILE A 1 120 ? 14.448 22.596 18.255 1.00 89.19 120 ILE A O 1
ATOM 904 N N . ALA A 1 121 ? 13.086 22.224 16.508 1.00 91.38 121 ALA A N 1
ATOM 905 C CA . ALA A 1 121 ? 12.446 21.052 17.101 1.00 91.38 121 ALA A CA 1
ATOM 906 C C . ALA A 1 121 ? 13.459 19.932 17.396 1.00 91.38 121 ALA A C 1
ATOM 908 O O . ALA A 1 121 ? 13.436 19.346 18.481 1.00 91.38 121 ALA A O 1
ATOM 909 N N . THR A 1 122 ? 14.387 19.670 16.470 1.00 90.38 122 THR A N 1
ATOM 910 C CA . THR A 1 122 ? 15.435 18.657 16.670 1.00 90.38 122 THR A CA 1
ATOM 911 C C . THR A 1 122 ? 16.394 19.019 17.804 1.00 90.38 122 THR A C 1
ATOM 913 O O . THR A 1 122 ? 16.716 18.153 18.620 1.00 90.38 122 THR A O 1
ATOM 916 N N . ALA A 1 123 ? 16.786 20.291 17.927 1.00 90.00 123 ALA A N 1
ATOM 917 C CA . ALA A 1 123 ? 17.655 20.756 19.005 1.00 90.00 123 ALA A CA 1
ATOM 918 C C . ALA A 1 123 ? 16.992 20.606 20.386 1.00 90.00 123 ALA A C 1
ATOM 920 O O . ALA A 1 123 ? 17.618 20.113 21.327 1.00 90.00 123 ALA A O 1
ATOM 921 N N . LEU A 1 124 ? 15.705 20.959 20.502 1.00 89.88 124 LEU A N 1
ATOM 922 C CA . LEU A 1 124 ? 14.943 20.796 21.745 1.00 89.88 124 LEU A CA 1
ATOM 923 C C . LEU A 1 124 ? 14.786 19.321 22.134 1.00 89.88 124 LEU A C 1
ATOM 925 O O . LEU A 1 124 ? 14.988 18.965 23.297 1.00 89.88 124 LEU A O 1
ATOM 929 N N . ALA A 1 125 ? 14.471 18.455 21.167 1.00 90.25 125 ALA A N 1
ATOM 930 C CA . ALA A 1 125 ? 14.338 17.022 21.408 1.00 90.25 125 ALA A CA 1
ATOM 931 C C . ALA A 1 125 ? 15.665 16.399 21.870 1.00 90.25 125 ALA A C 1
ATOM 933 O O . ALA A 1 125 ? 15.695 15.687 22.875 1.00 90.25 125 ALA A O 1
ATOM 934 N N . ALA A 1 126 ? 16.774 16.711 21.193 1.00 90.56 126 ALA A N 1
ATOM 935 C CA . ALA A 1 126 ? 18.100 16.227 21.571 1.00 90.56 126 ALA A CA 1
ATOM 936 C C . ALA A 1 126 ? 18.507 16.700 22.979 1.00 90.56 126 ALA A C 1
ATOM 938 O O . ALA A 1 126 ? 19.003 15.903 23.778 1.00 90.56 126 ALA A O 1
ATOM 939 N N . GLY A 1 127 ? 18.224 17.963 23.320 1.00 91.50 127 GLY A N 1
ATOM 940 C CA . GLY A 1 127 ? 18.455 18.507 24.660 1.00 91.50 127 GLY A CA 1
ATOM 941 C C . GLY A 1 127 ? 17.667 17.766 25.745 1.00 91.50 127 GLY A C 1
ATOM 942 O O . GLY A 1 127 ? 18.229 17.389 26.774 1.00 91.50 127 GLY A O 1
ATOM 943 N N . ALA A 1 128 ? 16.386 17.475 25.500 1.00 89.69 128 ALA A N 1
ATOM 944 C CA . ALA A 1 128 ? 15.553 16.721 26.437 1.00 89.69 128 ALA A CA 1
ATOM 945 C C . ALA A 1 128 ? 16.068 15.285 26.654 1.00 89.69 128 ALA A C 1
ATOM 947 O O . ALA A 1 128 ? 16.112 14.807 27.792 1.00 89.69 128 ALA A O 1
ATOM 948 N N . PHE A 1 129 ? 16.517 14.612 25.589 1.00 90.31 129 PHE A N 1
ATOM 949 C CA . PHE A 1 129 ? 17.127 13.283 25.690 1.00 90.31 129 PHE A CA 1
ATOM 950 C C . PHE A 1 129 ? 18.445 13.301 26.474 1.00 90.31 129 PHE A C 1
ATOM 952 O O . PHE A 1 129 ? 18.659 12.438 27.329 1.00 90.31 129 PHE A O 1
ATOM 959 N N . ALA A 1 130 ? 19.311 14.289 26.244 1.00 90.25 130 ALA A N 1
ATOM 960 C CA . ALA A 1 130 ? 20.566 14.435 26.982 1.00 90.25 130 ALA A CA 1
ATOM 961 C C . ALA A 1 130 ? 20.332 14.659 28.489 1.00 90.25 130 ALA A C 1
ATOM 963 O O . ALA A 1 130 ? 20.977 14.023 29.322 1.00 90.25 130 ALA A O 1
ATOM 964 N N . ILE A 1 131 ? 19.362 15.504 28.857 1.00 90.19 131 ILE A N 1
ATOM 965 C CA . ILE A 1 131 ? 19.017 15.757 30.265 1.00 90.19 131 ILE A CA 1
ATOM 966 C C . ILE A 1 131 ? 18.400 14.507 30.909 1.00 90.19 131 ILE A C 1
ATOM 968 O O . ILE A 1 131 ? 18.773 14.136 32.023 1.00 90.19 131 ILE A O 1
ATOM 972 N N . SER A 1 132 ? 17.493 13.820 30.206 1.00 89.81 132 SER A N 1
ATOM 973 C CA . SER A 1 132 ? 16.853 12.592 30.696 1.00 89.81 132 SER A CA 1
ATOM 974 C C . SER A 1 132 ? 17.872 11.476 30.952 1.00 89.81 132 SER A C 1
ATOM 976 O O . SER A 1 132 ? 17.888 10.866 32.024 1.00 89.81 132 SER A O 1
ATOM 978 N N . THR A 1 133 ? 18.788 11.255 30.006 1.00 89.81 133 THR A N 1
ATOM 979 C CA . THR A 1 133 ? 19.858 10.257 30.149 1.00 89.81 133 THR A CA 1
ATOM 980 C C . THR A 1 133 ? 20.824 10.611 31.282 1.00 89.81 133 THR A C 1
ATOM 982 O O . THR A 1 133 ? 21.143 9.739 32.091 1.00 89.81 133 THR A O 1
ATOM 985 N N . MET A 1 134 ? 21.213 11.883 31.429 1.00 90.00 134 MET A N 1
ATOM 986 C CA . MET A 1 134 ? 22.000 12.360 32.578 1.00 90.00 134 MET A CA 1
ATOM 987 C C . MET A 1 134 ? 21.289 12.115 33.917 1.00 90.00 134 MET A C 1
ATOM 989 O O . MET A 1 134 ? 21.911 11.656 34.880 1.00 90.00 134 MET A O 1
ATOM 993 N N . PHE A 1 135 ? 19.980 12.359 33.997 1.00 91.25 135 PHE A N 1
ATOM 994 C CA . PHE A 1 135 ? 19.201 12.125 35.214 1.00 91.25 135 PHE A CA 1
ATOM 995 C C . PHE A 1 135 ? 19.124 10.634 35.584 1.00 91.25 135 PHE A C 1
ATOM 997 O O . PHE A 1 135 ? 19.300 10.263 36.745 1.00 91.25 135 PHE A O 1
ATOM 1004 N N . ILE A 1 136 ? 18.934 9.751 34.600 1.00 91.75 136 ILE A N 1
ATOM 1005 C CA . ILE A 1 136 ? 18.930 8.297 34.821 1.00 91.75 136 ILE A CA 1
ATOM 1006 C C . ILE A 1 136 ? 20.308 7.810 35.294 1.00 91.75 136 ILE A C 1
ATOM 1008 O O . ILE A 1 136 ? 20.398 7.027 36.244 1.00 91.75 136 ILE A O 1
ATOM 1012 N N . LEU A 1 137 ? 21.388 8.293 34.673 1.00 88.62 137 LEU A N 1
ATOM 1013 C CA . LEU A 1 137 ? 22.755 7.908 35.036 1.00 88.62 137 LEU A CA 1
ATOM 1014 C C . LEU A 1 137 ? 23.147 8.396 36.435 1.00 88.62 137 LEU A C 1
ATOM 1016 O O . LEU A 1 137 ? 23.796 7.664 37.182 1.00 88.62 137 LEU A O 1
ATOM 1020 N N . THR A 1 138 ? 22.728 9.602 36.819 1.00 87.06 138 THR A N 1
ATOM 1021 C CA . THR A 1 138 ? 22.996 10.147 38.160 1.00 87.06 138 THR A CA 1
ATOM 1022 C C . THR A 1 138 ? 22.163 9.465 39.244 1.00 87.06 138 THR A C 1
ATOM 1024 O O . THR A 1 138 ? 22.694 9.198 40.322 1.00 87.06 138 THR A O 1
ATOM 1027 N N . LYS A 1 139 ? 20.905 9.092 38.962 1.00 85.69 139 LYS A N 1
ATOM 1028 C CA . LYS A 1 139 ? 20.058 8.336 39.901 1.00 85.69 139 LYS A CA 1
ATOM 1029 C C . LYS A 1 139 ? 20.570 6.917 40.159 1.00 85.69 139 LYS A C 1
ATOM 1031 O O . LYS A 1 139 ? 20.421 6.432 41.267 1.00 85.69 139 LYS A O 1
ATOM 1036 N N . ARG A 1 140 ? 21.195 6.262 39.174 1.00 78.44 140 ARG A N 1
ATOM 1037 C CA . ARG A 1 140 ? 21.769 4.910 39.334 1.00 78.44 140 ARG A CA 1
ATOM 1038 C C . ARG A 1 140 ? 23.062 4.884 40.167 1.00 78.44 140 ARG A C 1
ATOM 1040 O O . ARG A 1 140 ? 23.504 3.810 40.560 1.00 78.44 140 ARG A O 1
ATOM 1047 N N . ARG A 1 141 ? 23.691 6.044 40.389 1.00 72.19 141 ARG A N 1
ATOM 1048 C CA . ARG A 1 141 ? 24.949 6.183 41.143 1.00 72.19 141 ARG A CA 1
ATOM 1049 C C . ARG A 1 141 ? 24.755 6.477 42.635 1.00 72.19 141 ARG A C 1
ATOM 1051 O O . ARG A 1 141 ? 25.743 6.431 43.362 1.00 72.19 141 ARG A O 1
ATOM 1058 N N . ARG A 1 142 ? 23.537 6.819 43.062 1.00 60.94 142 ARG A N 1
ATOM 1059 C CA . ARG A 1 142 ? 23.140 6.938 44.473 1.00 60.94 142 ARG A CA 1
ATOM 1060 C C . ARG A 1 142 ? 22.398 5.681 44.893 1.00 60.94 142 ARG A C 1
ATOM 1062 O O . ARG A 1 142 ? 22.567 5.303 46.067 1.00 60.94 142 ARG A O 1
#

Radius of gyration: 29.77 Å; chains: 1; bounding box: 65×71×58 Å

InterPro domains:
  IPR013785 Aldolase-type TIM barrel [G3DSA:3.20.20.70] (2-55)

Organism: NCBI:txid265543